Protein AF-A0A1X7V4V2-F1 (afdb_monomer_lite)

Sequence (117 aa):
DSLSSWLNVLPTVRDNFHLSPNEFRDTLCLRYAKPLLNLPHSCDGSGSPLTTSHALDCKKGGLITLRHNEIRDVLHDVSSMAWSQVIKEPLVRQAQSDSVALVGDISIRGVWQSQST

Secondary structure (DSSP, 8-state):
-PPPTT-SS---TTTT-PPPHHHHHHHHHHHTTPPPTT--SB-TTT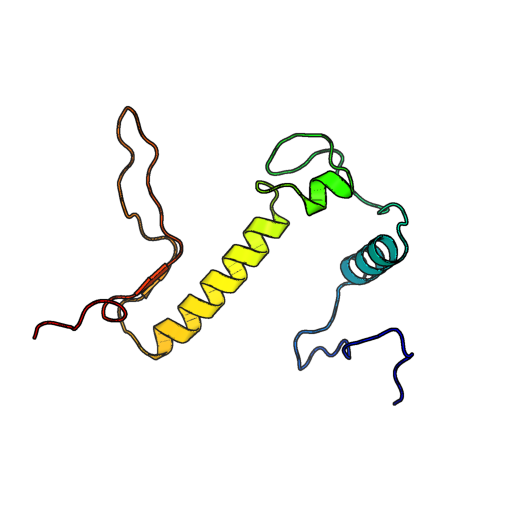-SB--HHHHHH-SSSHHHHHHHHHHHHHHHHHHHHH-S-EEES-EEE--BTTBPPEE-SEEETTTSS----

pLDDT: mean 86.41, std 9.79, range [46.47, 95.81]

Structure (mmCIF, N/CA/C/O backbone):
data_AF-A0A1X7V4V2-F1
#
_entry.id   AF-A0A1X7V4V2-F1
#
loop_
_atom_site.group_PDB
_atom_site.id
_atom_site.type_symbol
_atom_site.label_atom_id
_atom_site.label_alt_id
_atom_site.label_comp_id
_atom_site.label_asym_id
_atom_site.label_entity_id
_atom_site.label_seq_id
_atom_site.pdbx_PDB_ins_code
_atom_site.Cartn_x
_atom_site.Cartn_y
_atom_site.Cartn_z
_atom_site.occupancy
_atom_site.B_iso_or_equiv
_atom_site.auth_seq_id
_atom_site.auth_comp_id
_atom_site.auth_asym_id
_atom_site.auth_atom_id
_atom_site.pdbx_PDB_model_num
ATOM 1 N N . ASP A 1 1 ? 0.797 -32.320 -7.949 1.00 53.28 1 ASP A N 1
ATOM 2 C CA . ASP A 1 1 ? 1.337 -31.190 -8.730 1.00 53.28 1 ASP A CA 1
ATOM 3 C C . ASP A 1 1 ? 2.656 -30.720 -8.145 1.00 53.28 1 ASP A C 1
ATOM 5 O O . ASP A 1 1 ? 2.668 -30.167 -7.051 1.00 53.28 1 ASP A O 1
ATOM 9 N N . SER A 1 2 ? 3.779 -31.011 -8.809 1.00 62.69 2 SER A N 1
ATOM 10 C CA . SER A 1 2 ? 5.078 -30.473 -8.394 1.00 62.69 2 SER A CA 1
ATOM 11 C C . SER A 1 2 ? 5.257 -29.088 -9.001 1.00 62.69 2 SER A C 1
ATOM 13 O O . SER 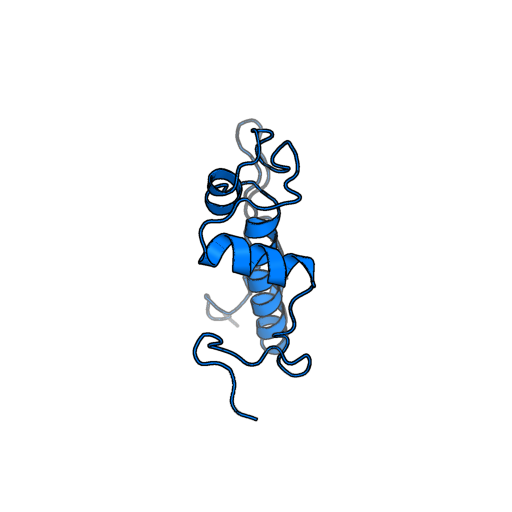A 1 2 ? 5.285 -28.944 -10.224 1.00 62.69 2 SER A O 1
ATOM 15 N N . LEU A 1 3 ? 5.395 -28.075 -8.155 1.00 61.41 3 LEU A N 1
ATOM 16 C CA . LEU A 1 3 ? 5.838 -26.762 -8.595 1.00 61.41 3 LEU A CA 1
ATOM 17 C C . LEU A 1 3 ? 7.270 -26.841 -9.121 1.00 61.41 3 LEU A C 1
ATOM 19 O O . LEU A 1 3 ? 8.107 -27.582 -8.608 1.00 61.41 3 LEU A O 1
ATOM 23 N N . SER A 1 4 ? 7.567 -26.034 -10.130 1.00 66.38 4 SER A N 1
ATOM 24 C CA . SER A 1 4 ? 8.942 -25.729 -10.497 1.00 66.38 4 SER A CA 1
ATOM 25 C C . SER A 1 4 ? 9.674 -25.133 -9.289 1.00 66.38 4 SER A C 1
ATOM 27 O O . SER A 1 4 ? 9.136 -24.237 -8.641 1.00 66.38 4 SER A O 1
ATOM 29 N N . 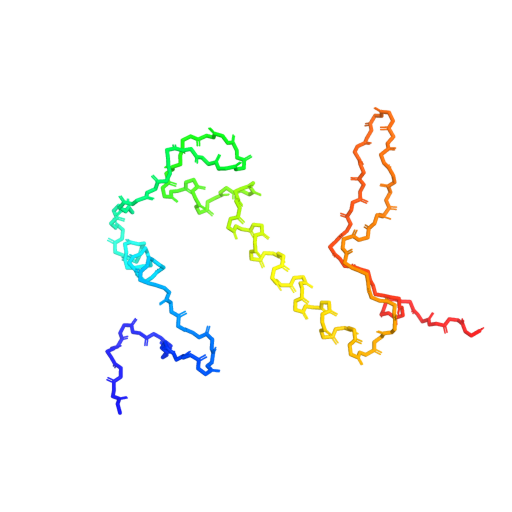SER A 1 5 ? 10.901 -25.584 -9.017 1.00 71.62 5 SER A N 1
ATOM 30 C CA . SER A 1 5 ? 11.701 -25.258 -7.817 1.00 71.62 5 SER A CA 1
ATOM 31 C C . SER A 1 5 ? 11.944 -23.766 -7.544 1.00 71.62 5 SER A C 1
ATOM 33 O O . SER A 1 5 ? 12.455 -23.411 -6.488 1.00 71.62 5 SER A O 1
ATOM 35 N N . TRP A 1 6 ? 11.593 -22.885 -8.480 1.00 75.31 6 TRP A N 1
ATOM 36 C CA . TRP A 1 6 ? 11.717 -21.435 -8.349 1.00 75.31 6 TRP A CA 1
ATOM 37 C C . TRP A 1 6 ? 10.472 -20.751 -7.757 1.00 75.31 6 TRP A C 1
ATOM 39 O O . TRP A 1 6 ? 10.516 -19.550 -7.476 1.00 75.31 6 TRP A O 1
ATOM 49 N N . LEU A 1 7 ? 9.361 -21.476 -7.584 1.00 69.94 7 LEU A N 1
ATOM 50 C CA . LEU A 1 7 ? 8.126 -20.943 -7.014 1.00 69.94 7 LEU A CA 1
ATOM 51 C C . LEU A 1 7 ? 8.025 -21.322 -5.528 1.00 69.94 7 LEU A C 1
ATOM 53 O O . LEU A 1 7 ? 7.821 -22.484 -5.195 1.00 69.94 7 LEU A O 1
ATOM 57 N N . ASN A 1 8 ? 8.147 -20.336 -4.635 1.00 74.62 8 ASN A N 1
ATOM 58 C CA . ASN A 1 8 ? 8.088 -20.572 -3.185 1.00 74.62 8 ASN A CA 1
ATOM 59 C C . ASN A 1 8 ? 6.655 -20.743 -2.646 1.00 74.62 8 ASN A C 1
ATOM 61 O O . ASN A 1 8 ? 6.482 -21.229 -1.533 1.00 74.62 8 ASN A O 1
ATOM 65 N N . VAL A 1 9 ? 5.634 -20.314 -3.399 1.00 76.75 9 VAL A N 1
ATOM 66 C CA . VAL A 1 9 ? 4.223 -20.312 -2.979 1.00 76.75 9 VAL A CA 1
ATOM 67 C C . VAL A 1 9 ? 3.328 -20.605 -4.184 1.00 76.75 9 VAL A C 1
ATOM 69 O O . VAL A 1 9 ? 3.580 -20.096 -5.275 1.00 76.75 9 VAL A O 1
ATOM 72 N N . LEU A 1 10 ? 2.284 -21.417 -3.991 1.00 80.81 10 LEU A N 1
ATOM 73 C CA . LEU A 1 10 ? 1.262 -21.690 -5.007 1.00 80.81 10 LEU A CA 1
ATOM 74 C C . LEU A 1 10 ? 0.385 -20.441 -5.236 1.00 80.81 10 LEU A C 1
ATOM 76 O O . LEU A 1 10 ? -0.162 -19.923 -4.265 1.00 80.81 10 LEU A O 1
ATOM 80 N N . PRO A 1 11 ? 0.182 -19.975 -6.483 1.00 79.88 11 PRO A N 1
ATOM 81 C CA . PRO A 1 11 ? -0.604 -18.779 -6.767 1.00 79.88 11 PRO A CA 1
ATOM 82 C C . PRO A 1 11 ? -2.097 -19.130 -6.831 1.00 79.88 11 PRO A C 1
ATOM 84 O O . PRO A 1 11 ? -2.711 -19.155 -7.898 1.00 79.88 11 PRO A O 1
ATOM 87 N N . THR A 1 12 ? -2.682 -19.483 -5.689 1.00 84.06 12 THR A N 1
ATOM 88 C CA . THR A 1 12 ? -4.087 -19.893 -5.567 1.00 84.06 12 THR A CA 1
ATOM 89 C C . THR A 1 12 ? -4.979 -18.708 -5.203 1.00 84.06 12 THR A C 1
ATOM 91 O O . THR A 1 12 ? -4.639 -17.872 -4.367 1.00 84.06 12 THR A O 1
ATOM 94 N N . VAL A 1 13 ? -6.177 -18.658 -5.796 1.00 85.44 13 VAL A N 1
ATOM 95 C CA . VAL A 1 13 ? -7.195 -17.648 -5.449 1.00 85.44 13 VAL A CA 1
ATOM 96 C C . VAL A 1 13 ? -7.696 -17.847 -4.018 1.00 85.44 13 VAL A C 1
ATOM 98 O O . VAL A 1 13 ? -7.855 -16.875 -3.294 1.00 85.44 13 VAL A O 1
ATOM 101 N N . ARG A 1 14 ? -7.877 -19.106 -3.593 1.00 86.50 14 ARG A N 1
ATOM 102 C CA . ARG A 1 14 ? -8.351 -19.469 -2.245 1.00 86.50 14 ARG A CA 1
ATOM 103 C C . ARG A 1 14 ? -7.527 -18.818 -1.133 1.00 86.50 14 ARG A C 1
ATOM 105 O O . ARG A 1 14 ? -8.090 -18.408 -0.128 1.00 86.50 14 ARG A O 1
ATOM 112 N N . ASP A 1 15 ? -6.215 -18.736 -1.335 1.00 82.12 15 ASP A N 1
ATOM 113 C CA . ASP A 1 15 ? -5.271 -18.251 -0.330 1.00 82.12 15 ASP A CA 1
ATOM 114 C C . ASP A 1 15 ? -4.845 -16.793 -0.615 1.00 82.12 15 ASP A C 1
ATOM 116 O O . ASP A 1 15 ? -3.919 -16.282 0.003 1.00 82.12 15 ASP A O 1
ATOM 120 N N . ASN A 1 16 ? -5.523 -16.112 -1.553 1.00 81.19 16 ASN A N 1
ATOM 121 C CA . ASN A 1 16 ? -5.219 -14.750 -2.009 1.00 81.19 16 ASN A CA 1
ATOM 122 C C . ASN A 1 16 ? -3.779 -14.560 -2.533 1.00 81.19 16 ASN A C 1
ATOM 124 O O . ASN A 1 16 ? -3.221 -13.469 -2.451 1.00 81.19 16 ASN A O 1
ATOM 128 N N . PHE A 1 17 ? -3.184 -15.604 -3.121 1.00 83.44 17 PHE A N 1
ATOM 129 C CA . PHE A 1 17 ? -1.834 -15.570 -3.709 1.00 83.44 17 PHE A CA 1
ATOM 130 C C . PHE A 1 17 ? -1.827 -15.455 -5.237 1.00 83.44 17 PHE A C 1
ATOM 132 O O . PHE A 1 17 ? -0.779 -15.569 -5.875 1.00 83.44 17 PHE A O 1
ATOM 139 N N . HIS A 1 18 ? -2.993 -15.258 -5.848 1.00 87.06 18 HIS A N 1
ATOM 140 C CA . HIS A 1 18 ? -3.077 -14.994 -7.275 1.00 87.06 18 HIS A CA 1
ATOM 141 C C . HIS A 1 18 ? -2.478 -13.616 -7.588 1.00 87.06 18 HIS A C 1
ATOM 143 O O . HIS A 1 18 ? -2.767 -12.633 -6.913 1.00 87.06 18 HIS A O 1
ATOM 149 N N . LEU A 1 19 ? -1.635 -13.557 -8.615 1.00 85.50 19 LEU A N 1
ATOM 150 C CA . LEU A 1 19 ? -1.085 -12.310 -9.135 1.00 85.50 19 LEU A CA 1
ATOM 151 C C . LEU A 1 19 ? -1.825 -11.946 -10.417 1.00 85.50 19 LEU A C 1
ATOM 153 O O . LEU A 1 19 ? -2.127 -12.819 -11.238 1.00 85.50 19 LEU A O 1
ATOM 157 N N . SER A 1 20 ? -2.067 -10.659 -10.628 1.00 87.94 20 SER A N 1
ATOM 158 C CA . SER A 1 20 ? -2.467 -10.164 -11.940 1.00 87.94 20 SER A CA 1
ATOM 159 C C . SER A 1 20 ? -1.360 -10.428 -12.977 1.00 87.94 20 SER A C 1
ATOM 161 O O . SER A 1 20 ? -0.180 -10.571 -12.630 1.00 87.94 20 SER A O 1
ATOM 163 N N . PRO A 1 21 ? -1.691 -10.448 -14.281 1.00 89.06 21 PRO A N 1
ATOM 164 C CA . PRO A 1 21 ? -0.690 -10.617 -15.335 1.00 89.06 21 PRO A CA 1
ATOM 165 C C . PRO A 1 21 ? 0.455 -9.593 -15.281 1.00 89.06 21 PRO A C 1
ATOM 167 O O . PRO A 1 21 ? 1.585 -9.917 -15.654 1.00 89.06 21 PRO A O 1
ATOM 170 N N . ASN A 1 22 ? 0.174 -8.372 -14.813 1.00 89.56 22 ASN A N 1
ATOM 171 C CA . ASN A 1 22 ? 1.174 -7.318 -14.656 1.00 89.56 22 ASN A CA 1
ATOM 172 C C . ASN A 1 22 ? 2.084 -7.601 -13.461 1.00 89.56 22 ASN A C 1
ATOM 174 O O . ASN A 1 22 ? 3.296 -7.656 -13.635 1.00 89.56 22 ASN A O 1
ATOM 178 N N . GLU A 1 23 ? 1.517 -7.891 -12.287 1.00 87.62 23 GLU A N 1
ATOM 179 C CA . GLU A 1 23 ? 2.298 -8.215 -11.085 1.00 87.62 23 GLU A CA 1
ATOM 180 C C . GLU A 1 23 ? 3.211 -9.426 -11.304 1.00 87.62 23 GLU A C 1
ATOM 182 O O . GLU A 1 23 ? 4.374 -9.412 -10.897 1.00 87.62 23 GLU A O 1
ATOM 187 N N . PHE A 1 24 ? 2.721 -10.461 -11.994 1.00 87.69 24 PHE A N 1
ATOM 188 C CA . PHE A 1 24 ? 3.530 -11.631 -12.329 1.00 87.69 24 PHE A CA 1
ATOM 189 C C . PHE A 1 24 ? 4.720 -11.269 -13.229 1.00 87.69 24 PHE A C 1
ATOM 191 O O . PHE A 1 24 ? 5.860 -11.650 -12.949 1.00 87.69 24 PHE A O 1
ATOM 198 N N . ARG A 1 25 ? 4.470 -10.508 -14.302 1.00 91.38 25 ARG A N 1
ATOM 199 C CA . ARG A 1 25 ? 5.508 -10.068 -15.241 1.00 91.38 25 ARG A CA 1
ATOM 200 C C . ARG A 1 25 ? 6.532 -9.165 -14.564 1.00 91.38 25 ARG A C 1
ATOM 202 O O . ARG A 1 25 ? 7.730 -9.382 -14.734 1.00 91.38 25 ARG A O 1
ATOM 209 N N . ASP A 1 26 ? 6.070 -8.193 -13.790 1.00 90.19 26 ASP A N 1
ATOM 210 C CA . ASP A 1 26 ? 6.928 -7.241 -13.095 1.00 90.19 26 ASP A CA 1
ATOM 211 C C . ASP A 1 26 ? 7.797 -7.959 -12.061 1.00 90.19 26 ASP A C 1
ATOM 213 O O . ASP A 1 26 ? 9.004 -7.732 -12.003 1.00 90.19 26 ASP A O 1
ATOM 217 N N . THR A 1 27 ? 7.231 -8.929 -11.337 1.00 87.69 27 THR A N 1
ATOM 218 C CA . THR A 1 27 ? 7.984 -9.783 -10.406 1.00 87.69 27 THR A CA 1
ATOM 219 C C . THR A 1 27 ? 9.078 -10.582 -11.117 1.00 87.69 27 THR A C 1
ATOM 221 O O . THR A 1 27 ? 10.196 -10.685 -10.605 1.00 87.69 27 THR A O 1
ATOM 224 N N . LEU A 1 28 ? 8.801 -11.137 -12.304 1.00 89.44 28 LEU A N 1
ATOM 225 C CA . LEU A 1 28 ? 9.821 -11.823 -13.104 1.00 89.44 28 LEU A CA 1
ATOM 226 C C . LEU A 1 28 ? 10.915 -10.861 -13.569 1.00 89.44 28 LEU A C 1
ATOM 228 O O . LEU A 1 28 ? 12.098 -11.193 -13.474 1.00 89.44 28 LEU A O 1
ATOM 232 N N . CYS A 1 29 ? 10.540 -9.671 -14.037 1.00 92.00 29 CYS A N 1
ATOM 233 C CA . CYS A 1 29 ? 11.509 -8.658 -14.431 1.00 92.00 29 CYS A CA 1
ATOM 234 C C . CYS A 1 29 ? 12.413 -8.266 -13.257 1.00 92.00 29 CYS A C 1
ATOM 236 O O . CYS A 1 29 ? 13.632 -8.291 -13.405 1.00 92.00 29 CYS A O 1
ATOM 238 N N . LEU A 1 30 ? 11.842 -8.005 -12.079 1.00 90.12 30 LEU A N 1
ATOM 239 C CA . LEU A 1 30 ? 12.594 -7.699 -10.861 1.00 90.12 30 LEU A CA 1
ATOM 240 C C . LEU A 1 30 ? 13.543 -8.839 -10.470 1.00 90.12 30 LEU A C 1
ATOM 242 O O . LEU A 1 30 ? 14.725 -8.600 -10.232 1.00 90.12 30 LEU A O 1
ATOM 246 N N . ARG A 1 31 ? 13.057 -10.087 -10.466 1.00 88.94 31 ARG A N 1
ATOM 247 C CA . ARG A 1 31 ? 13.858 -11.271 -10.110 1.00 88.94 31 ARG A CA 1
ATOM 248 C C . ARG A 1 31 ? 15.074 -11.458 -11.015 1.00 88.94 31 ARG A C 1
ATOM 250 O O . ARG A 1 31 ? 16.130 -11.853 -10.533 1.00 88.94 31 ARG A O 1
ATOM 257 N N . TYR A 1 32 ? 14.920 -11.203 -12.311 1.00 90.81 32 TYR A N 1
ATOM 258 C CA . TYR A 1 32 ? 15.981 -11.391 -13.304 1.00 90.81 32 TYR A CA 1
ATOM 259 C C . TYR A 1 32 ? 16.666 -10.084 -13.720 1.00 90.81 32 TYR A C 1
ATOM 261 O O . TYR A 1 32 ? 17.329 -10.054 -14.759 1.00 90.81 32 TYR A O 1
ATOM 269 N N . ALA A 1 33 ? 16.496 -9.010 -12.939 1.00 90.12 33 ALA A N 1
ATOM 270 C CA . ALA A 1 33 ? 17.046 -7.681 -13.211 1.00 90.12 33 ALA A CA 1
ATOM 271 C C . ALA A 1 33 ? 16.782 -7.183 -14.652 1.00 90.12 33 ALA A C 1
ATOM 273 O O . ALA A 1 33 ? 17.623 -6.533 -15.276 1.00 90.12 33 ALA A O 1
ATOM 274 N N . LYS A 1 34 ? 15.612 -7.512 -15.209 1.00 92.62 34 LYS A N 1
ATOM 275 C CA . LYS A 1 34 ? 15.142 -6.993 -16.496 1.00 92.62 34 LYS A CA 1
ATOM 276 C C . LYS A 1 34 ? 14.408 -5.663 -16.294 1.00 92.62 34 LYS A C 1
ATOM 278 O O . LYS A 1 34 ? 13.778 -5.467 -15.254 1.00 92.62 34 LYS A O 1
ATOM 283 N N . PRO A 1 35 ? 14.430 -4.765 -17.294 1.00 89.12 35 PRO A N 1
ATOM 284 C CA . PRO A 1 35 ? 13.614 -3.559 -17.268 1.00 89.12 35 PRO A CA 1
ATOM 285 C C . PRO A 1 35 ? 12.124 -3.895 -17.152 1.00 89.12 35 PRO A C 1
ATOM 287 O O . PRO A 1 35 ? 11.627 -4.830 -17.785 1.00 89.12 35 PRO A O 1
ATOM 290 N N . LEU A 1 36 ? 11.412 -3.110 -16.352 1.00 90.50 36 LEU A N 1
ATOM 291 C CA . LEU A 1 36 ? 9.959 -3.160 -16.267 1.00 90.50 36 LEU A CA 1
ATOM 292 C C . LEU A 1 36 ? 9.363 -2.487 -17.516 1.00 90.50 36 LEU A C 1
ATOM 294 O O . LEU A 1 36 ? 9.847 -1.443 -17.951 1.00 90.50 36 LEU A O 1
ATOM 298 N N . LEU A 1 37 ? 8.356 -3.112 -18.132 1.00 86.06 37 LEU A N 1
ATOM 299 C CA . LEU A 1 37 ? 7.957 -2.778 -19.509 1.00 86.06 37 LEU A CA 1
ATOM 300 C C . LEU A 1 37 ? 7.000 -1.585 -19.619 1.00 86.06 37 LEU A C 1
ATOM 302 O O . LEU A 1 37 ? 6.959 -0.953 -20.667 1.00 86.06 37 LEU A O 1
ATOM 306 N N . ASN A 1 38 ? 6.245 -1.278 -18.562 1.00 85.25 38 ASN A N 1
ATOM 307 C CA . ASN A 1 38 ? 5.161 -0.292 -18.599 1.00 85.25 38 ASN A CA 1
ATOM 308 C C . ASN A 1 38 ? 5.220 0.666 -17.402 1.00 85.25 38 ASN A C 1
ATOM 310 O O . ASN A 1 38 ? 4.199 0.922 -16.762 1.00 85.25 38 ASN A O 1
ATOM 314 N N . LEU A 1 39 ? 6.411 1.171 -17.058 1.00 86.12 39 LEU A N 1
ATOM 315 C CA . LEU A 1 39 ? 6.489 2.177 -16.000 1.00 86.12 39 LEU A CA 1
ATOM 316 C C . LEU A 1 39 ? 5.841 3.489 -16.448 1.00 86.12 39 LEU A C 1
ATOM 318 O O . LEU A 1 39 ? 6.130 3.960 -17.550 1.00 86.12 39 LEU A O 1
ATOM 322 N N . PRO A 1 40 ? 5.038 4.122 -15.574 1.00 89.25 40 PRO A N 1
ATOM 323 C CA . PRO A 1 40 ? 4.726 5.538 -15.701 1.00 89.25 40 PRO A CA 1
ATOM 324 C C . PRO A 1 40 ? 5.997 6.370 -15.902 1.00 89.25 40 PRO A C 1
ATOM 326 O O . PRO A 1 40 ? 7.060 6.021 -15.396 1.00 89.25 40 PRO A O 1
ATOM 329 N N . HIS A 1 41 ? 5.896 7.512 -16.579 1.00 90.94 41 HIS A N 1
ATOM 330 C CA . HIS A 1 41 ? 7.047 8.408 -16.730 1.00 90.94 41 HIS A CA 1
ATOM 331 C C . HIS A 1 41 ? 7.466 9.070 -15.409 1.00 90.94 41 HIS A C 1
ATOM 333 O O . HIS A 1 41 ? 8.649 9.340 -15.203 1.00 90.94 41 HIS A O 1
ATOM 339 N N . SER A 1 42 ? 6.514 9.322 -14.512 1.00 92.69 42 SER A N 1
ATOM 340 C CA . SER A 1 42 ? 6.734 10.009 -13.241 1.00 92.69 42 SER A CA 1
ATOM 341 C C . SER A 1 42 ? 6.077 9.273 -12.077 1.00 92.69 42 SER A C 1
ATOM 343 O O . SER A 1 42 ? 5.067 8.587 -12.231 1.00 92.69 42 SER A O 1
ATOM 345 N N .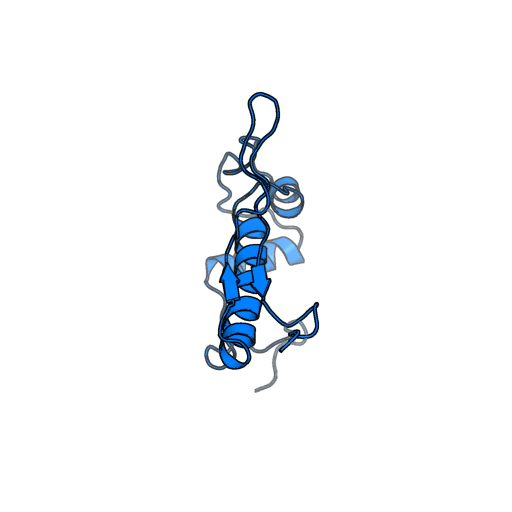 CYS A 1 43 ? 6.678 9.410 -10.897 1.00 90.88 43 CYS A N 1
ATOM 346 C CA . CYS A 1 43 ? 6.115 8.920 -9.649 1.00 90.88 43 CYS A CA 1
ATOM 347 C C . CYS A 1 43 ? 4.919 9.784 -9.244 1.00 90.88 43 CYS A C 1
ATOM 349 O O . CYS A 1 43 ? 5.024 11.007 -9.170 1.00 90.88 43 CYS A O 1
ATOM 351 N N . ASP A 1 44 ? 3.815 9.129 -8.913 1.00 89.19 44 ASP A N 1
ATOM 352 C CA . ASP A 1 44 ? 2.572 9.728 -8.427 1.00 89.19 44 ASP A CA 1
ATOM 353 C C . ASP A 1 44 ? 2.725 10.495 -7.102 1.00 89.19 44 ASP A C 1
ATOM 355 O O . ASP A 1 44 ? 2.040 11.489 -6.883 1.00 89.19 44 ASP A O 1
ATOM 359 N N . GLY A 1 45 ? 3.640 10.067 -6.230 1.00 87.31 45 GLY A N 1
ATOM 360 C CA . GLY A 1 45 ? 3.864 10.703 -4.930 1.00 87.31 45 GLY A CA 1
ATOM 361 C C . GLY A 1 45 ? 4.963 11.764 -4.897 1.00 87.31 45 GLY A C 1
ATOM 362 O O . GLY A 1 45 ? 4.865 12.746 -4.164 1.00 87.31 45 GLY A O 1
ATOM 363 N N . SER A 1 46 ? 6.055 11.562 -5.642 1.00 88.56 46 SER A N 1
ATOM 364 C CA . SER A 1 46 ? 7.217 12.465 -5.616 1.00 88.56 46 SER A CA 1
ATOM 365 C C . SER A 1 46 ? 7.312 13.389 -6.832 1.00 88.56 46 SER A C 1
ATOM 367 O O . SER A 1 46 ? 8.068 14.358 -6.789 1.00 88.56 46 SER A O 1
ATOM 369 N N . GLY A 1 47 ? 6.614 13.073 -7.928 1.00 90.00 47 GLY A N 1
ATOM 370 C CA . GLY A 1 47 ? 6.728 13.757 -9.219 1.00 90.00 47 GLY A CA 1
ATOM 371 C C . GLY A 1 47 ? 8.036 13.494 -9.980 1.00 90.00 47 GLY A C 1
ATOM 372 O O . GLY A 1 47 ? 8.177 13.938 -11.116 1.00 90.00 47 GLY A O 1
ATOM 373 N N . SER A 1 48 ? 8.997 12.777 -9.389 1.00 91.12 48 SER A N 1
ATOM 374 C CA . SER A 1 48 ? 10.294 12.479 -10.017 1.00 91.12 48 SER A CA 1
ATOM 375 C C . SER A 1 48 ? 10.161 11.424 -11.125 1.00 91.12 48 SER A C 1
ATOM 377 O O . SER A 1 48 ? 9.207 10.644 -11.086 1.00 91.12 48 SER A O 1
ATOM 379 N N . PRO A 1 49 ? 11.111 11.337 -12.080 1.00 93.38 49 PRO A N 1
ATOM 380 C CA . PRO A 1 49 ? 11.131 10.262 -13.067 1.00 93.38 49 PRO A CA 1
ATOM 381 C C . PRO A 1 49 ? 11.071 8.889 -12.397 1.00 93.38 49 PRO A C 1
ATOM 383 O O . PRO A 1 49 ? 11.859 8.591 -11.494 1.00 93.38 49 PRO A O 1
ATOM 386 N N . LEU A 1 50 ? 10.127 8.058 -12.828 1.00 89.94 50 LEU A N 1
ATOM 387 C CA . LEU A 1 50 ? 9.925 6.751 -12.223 1.00 89.94 50 LEU A CA 1
ATOM 388 C C . LEU A 1 50 ? 10.865 5.739 -12.881 1.00 89.94 50 LEU A C 1
ATOM 390 O O . LEU A 1 50 ? 10.703 5.355 -14.036 1.00 89.94 50 LEU A O 1
ATOM 394 N N . THR A 1 51 ? 11.865 5.309 -12.122 1.00 90.19 51 THR A N 1
ATOM 395 C CA . THR A 1 51 ? 12.732 4.175 -12.458 1.00 90.19 51 THR A CA 1
ATOM 396 C C . THR A 1 51 ? 12.383 2.985 -11.572 1.00 90.19 51 THR A C 1
ATOM 398 O O . THR A 1 51 ? 11.731 3.154 -10.542 1.00 90.19 51 THR A O 1
ATOM 401 N N . THR A 1 52 ? 12.850 1.782 -11.917 1.00 88.38 52 THR A N 1
ATOM 402 C CA . THR A 1 52 ? 12.689 0.605 -11.047 1.00 88.38 52 THR A CA 1
ATOM 403 C C . THR A 1 52 ? 13.239 0.867 -9.644 1.00 88.38 52 THR A C 1
ATOM 405 O O . THR A 1 52 ? 12.556 0.594 -8.665 1.00 88.38 52 THR A O 1
ATOM 408 N N . SER A 1 53 ? 14.431 1.462 -9.530 1.00 89.56 53 SER A N 1
ATOM 409 C CA . SER A 1 53 ? 15.011 1.827 -8.231 1.00 89.56 53 SER A CA 1
ATOM 410 C C . SER A 1 53 ? 14.138 2.836 -7.487 1.00 89.56 53 SER A C 1
ATOM 412 O O . SER A 1 53 ? 13.814 2.625 -6.324 1.00 89.56 53 SER A O 1
ATOM 414 N N . HIS A 1 54 ? 13.662 3.885 -8.169 1.00 89.69 54 HIS A N 1
ATOM 415 C CA . HIS A 1 54 ? 12.763 4.854 -7.544 1.00 89.69 54 HIS A CA 1
ATOM 416 C C . HIS A 1 54 ? 11.470 4.199 -7.050 1.00 89.69 54 HIS A C 1
ATOM 418 O O . HIS A 1 54 ? 11.038 4.486 -5.942 1.00 89.69 54 HIS A O 1
ATOM 424 N N . ALA A 1 55 ? 10.856 3.318 -7.841 1.00 84.75 55 ALA A N 1
ATOM 425 C CA . ALA A 1 55 ? 9.626 2.629 -7.461 1.00 84.75 55 ALA A CA 1
ATOM 426 C C . ALA A 1 55 ? 9.801 1.775 -6.192 1.00 84.75 55 ALA A C 1
ATOM 428 O O . ALA A 1 55 ? 8.879 1.697 -5.383 1.00 84.75 55 ALA A O 1
ATOM 429 N N . LEU A 1 56 ? 10.980 1.173 -6.000 1.00 85.06 56 LEU A N 1
ATOM 430 C CA . LEU A 1 56 ? 11.302 0.366 -4.818 1.00 85.06 56 LEU A CA 1
ATOM 431 C C . LEU A 1 56 ? 11.668 1.221 -3.590 1.00 85.06 56 LEU A C 1
ATOM 433 O O . LEU A 1 56 ? 11.362 0.840 -2.459 1.00 85.06 56 LEU A O 1
ATOM 437 N N . ASP A 1 57 ? 12.282 2.387 -3.798 1.00 86.75 57 ASP A N 1
ATOM 438 C CA . ASP A 1 57 ? 12.794 3.229 -2.710 1.00 86.75 57 ASP A CA 1
ATOM 439 C C . ASP A 1 57 ? 11.818 4.329 -2.264 1.00 86.75 57 ASP A C 1
ATOM 441 O O . ASP A 1 57 ? 11.873 4.799 -1.120 1.00 86.75 57 ASP A O 1
ATOM 445 N N . CYS A 1 58 ? 10.915 4.761 -3.147 1.00 87.62 58 CYS A N 1
ATOM 446 C CA . CYS A 1 58 ? 10.090 5.944 -2.936 1.00 87.62 58 CYS A CA 1
ATOM 447 C C . CYS A 1 58 ? 9.095 5.767 -1.788 1.00 87.62 58 CYS A C 1
ATOM 449 O O . CYS A 1 58 ? 8.135 5.013 -1.874 1.00 87.62 58 CYS A O 1
ATOM 451 N N . LYS A 1 59 ? 9.248 6.568 -0.731 1.00 85.38 59 LYS A N 1
ATOM 452 C CA . LYS A 1 59 ? 8.342 6.564 0.434 1.00 85.38 59 LYS A CA 1
ATOM 453 C C . LYS A 1 59 ? 7.052 7.360 0.236 1.00 85.38 59 LYS A C 1
ATOM 455 O O . LYS A 1 59 ? 6.256 7.458 1.160 1.00 85.38 59 LYS A O 1
ATOM 460 N N . LYS A 1 60 ? 6.882 7.974 -0.935 1.00 83.00 60 LYS A N 1
ATOM 461 C CA . LYS A 1 60 ? 5.735 8.833 -1.257 1.00 83.00 60 LYS A CA 1
ATOM 462 C C . LYS A 1 60 ? 4.791 8.204 -2.276 1.00 83.00 60 LYS A C 1
ATOM 464 O O . LYS A 1 60 ? 3.642 8.617 -2.348 1.00 83.00 60 LYS A O 1
ATOM 469 N N . GLY A 1 61 ? 5.287 7.272 -3.091 1.00 79.88 61 GLY A N 1
ATOM 470 C CA . GLY A 1 61 ? 4.520 6.671 -4.177 1.00 79.88 61 GLY A CA 1
ATOM 471 C C . GLY A 1 61 ? 3.396 5.767 -3.675 1.00 79.88 61 GLY A C 1
ATOM 472 O O . GLY A 1 61 ? 3.480 5.200 -2.582 1.00 79.88 61 GLY A O 1
ATOM 473 N N . GLY A 1 62 ? 2.353 5.612 -4.490 1.00 77.88 62 GLY A N 1
ATOM 474 C CA . GLY A 1 62 ? 1.088 5.004 -4.076 1.00 77.88 62 GLY A CA 1
ATOM 475 C C . GLY A 1 62 ? 1.175 3.546 -3.623 1.00 77.88 62 GLY A C 1
ATOM 476 O O . GLY A 1 62 ? 0.433 3.158 -2.728 1.00 77.88 62 GLY A O 1
ATOM 477 N N . LEU A 1 63 ? 2.088 2.734 -4.167 1.00 77.50 63 LEU A N 1
ATOM 478 C CA . LEU A 1 63 ? 2.148 1.295 -3.855 1.00 77.50 63 LEU A CA 1
ATOM 479 C C . LEU A 1 63 ? 2.603 0.995 -2.419 1.00 77.50 63 LEU A C 1
ATOM 481 O O . LEU A 1 63 ? 2.016 0.139 -1.760 1.00 77.50 63 LEU A O 1
ATOM 485 N N . ILE A 1 64 ? 3.621 1.697 -1.910 1.00 78.19 64 ILE A N 1
ATOM 486 C CA . ILE A 1 64 ? 4.079 1.510 -0.522 1.00 78.19 64 ILE A CA 1
ATOM 487 C C . ILE A 1 64 ? 2.998 1.988 0.450 1.00 78.19 64 ILE A C 1
ATOM 489 O O . ILE A 1 64 ? 2.674 1.285 1.406 1.00 78.19 64 ILE A O 1
ATOM 493 N N . THR A 1 65 ? 2.383 3.137 0.162 1.00 82.25 65 THR A N 1
ATOM 494 C CA . THR A 1 65 ? 1.253 3.657 0.940 1.00 82.25 65 THR A CA 1
ATOM 495 C C . THR A 1 65 ? 0.074 2.686 0.935 1.00 82.25 65 THR A C 1
ATOM 497 O O . THR A 1 65 ? -0.503 2.429 1.986 1.00 82.25 65 THR A O 1
ATOM 500 N N . LEU A 1 66 ? -0.253 2.081 -0.212 1.00 85.12 66 LEU A N 1
ATOM 501 C CA . LEU A 1 66 ? -1.329 1.097 -0.326 1.00 85.12 66 LEU A CA 1
ATOM 502 C C . LEU A 1 66 ? -1.070 -0.118 0.571 1.00 85.12 66 LEU A C 1
ATOM 504 O O . LEU A 1 66 ? -1.958 -0.526 1.309 1.00 85.12 66 LEU A O 1
ATOM 508 N N . ARG A 1 67 ? 0.154 -0.660 0.568 1.00 82.75 67 ARG A N 1
ATOM 509 C CA . ARG A 1 67 ? 0.521 -1.795 1.431 1.00 82.75 67 ARG A CA 1
ATOM 510 C C . ARG A 1 67 ? 0.462 -1.443 2.919 1.00 82.75 67 ARG A C 1
ATOM 512 O O . ARG A 1 67 ? 0.002 -2.258 3.712 1.00 82.75 67 ARG A O 1
ATOM 519 N N . HIS A 1 68 ? 0.888 -0.242 3.312 1.00 86.69 68 HIS A N 1
ATOM 520 C CA . HIS A 1 68 ? 0.715 0.220 4.695 1.00 86.69 68 HIS A CA 1
ATOM 521 C C . HIS A 1 68 ? -0.766 0.343 5.069 1.00 86.69 68 HIS A C 1
ATOM 523 O O . HIS A 1 68 ? -1.167 -0.121 6.136 1.00 86.69 68 HIS A O 1
ATOM 529 N N . ASN A 1 69 ? -1.583 0.898 4.171 1.00 90.44 69 ASN A N 1
ATOM 530 C CA . ASN A 1 69 ? -3.022 1.024 4.373 1.00 90.44 69 ASN A CA 1
ATOM 531 C C . ASN A 1 69 ? -3.702 -0.343 4.488 1.00 90.44 69 ASN A C 1
ATOM 533 O O . ASN A 1 69 ? -4.543 -0.512 5.362 1.00 90.44 69 ASN A O 1
ATOM 537 N N . GLU A 1 70 ? -3.299 -1.329 3.683 1.00 91.56 70 GLU A N 1
ATOM 538 C CA . GLU A 1 70 ? -3.793 -2.707 3.784 1.00 91.56 70 GLU A CA 1
ATOM 539 C C . GLU A 1 70 ? -3.479 -3.325 5.152 1.00 91.56 70 GLU A C 1
ATOM 541 O O . GLU A 1 70 ? -4.367 -3.894 5.782 1.00 91.56 70 GLU A O 1
ATOM 546 N N . ILE A 1 71 ? -2.248 -3.176 5.657 1.00 92.44 71 ILE A N 1
ATOM 547 C CA . ILE A 1 71 ? -1.883 -3.669 6.997 1.00 92.44 71 ILE A CA 1
ATOM 548 C C . ILE A 1 71 ? -2.715 -2.965 8.075 1.00 92.44 71 ILE A C 1
ATOM 550 O O . ILE A 1 71 ? -3.249 -3.626 8.967 1.00 92.44 71 ILE A O 1
ATOM 554 N N . ARG A 1 72 ? -2.853 -1.636 7.995 1.00 94.81 72 ARG A N 1
ATOM 555 C CA . ARG A 1 72 ? -3.701 -0.856 8.908 1.00 94.81 72 ARG A CA 1
ATOM 556 C C . ARG A 1 72 ? -5.147 -1.345 8.875 1.00 94.81 72 ARG A C 1
ATOM 558 O O . ARG A 1 72 ? -5.745 -1.495 9.936 1.00 94.81 72 ARG A O 1
ATOM 565 N N . ASP A 1 73 ? -5.705 -1.568 7.690 1.00 95.00 73 ASP A N 1
ATOM 566 C CA . ASP A 1 73 ? -7.092 -1.996 7.519 1.00 95.00 73 ASP A CA 1
ATOM 567 C C . ASP A 1 73 ? -7.306 -3.401 8.102 1.00 95.00 73 ASP A C 1
ATOM 569 O O . ASP A 1 73 ? -8.229 -3.587 8.887 1.00 95.00 73 ASP A O 1
ATOM 573 N N . VAL A 1 74 ? -6.392 -4.348 7.861 1.00 95.12 74 VAL A N 1
ATOM 574 C CA . VAL A 1 74 ? -6.444 -5.684 8.486 1.00 95.12 74 VAL A CA 1
ATOM 575 C C . VAL A 1 74 ? -6.376 -5.592 10.013 1.00 95.12 74 VAL A C 1
ATOM 577 O O . VAL A 1 74 ? -7.152 -6.245 10.712 1.00 95.12 74 VAL A O 1
ATOM 580 N N . LEU A 1 75 ? -5.464 -4.779 10.556 1.00 94.75 75 LEU A N 1
ATOM 581 C CA . LEU A 1 75 ? -5.366 -4.575 12.003 1.00 94.75 75 LEU A CA 1
ATOM 582 C C . LEU A 1 75 ? -6.633 -3.932 12.571 1.00 94.75 75 LEU A C 1
ATOM 584 O O . LEU A 1 75 ? -7.070 -4.309 13.660 1.00 94.75 75 LEU A O 1
ATOM 588 N N . HIS A 1 76 ? -7.230 -2.984 11.848 1.00 95.81 76 HIS A N 1
ATOM 589 C CA . HIS A 1 76 ? -8.494 -2.356 12.224 1.00 95.81 76 HIS A CA 1
ATOM 590 C C . HIS A 1 76 ? -9.638 -3.360 12.258 1.00 95.81 76 HIS A C 1
ATOM 592 O O . HIS A 1 76 ? -10.343 -3.414 13.266 1.00 95.81 76 HIS A O 1
ATOM 598 N N . ASP A 1 77 ? -9.773 -4.189 11.229 1.00 95.56 77 ASP A N 1
ATOM 599 C CA . ASP A 1 77 ? -10.843 -5.177 11.127 1.00 95.56 77 ASP A CA 1
ATOM 600 C C . ASP A 1 77 ? -10.746 -6.209 12.257 1.00 95.56 77 ASP A C 1
ATOM 602 O O . ASP A 1 77 ? -11.714 -6.429 12.988 1.00 95.56 77 ASP A O 1
ATOM 606 N N . VAL A 1 78 ? -9.551 -6.770 12.482 1.00 95.44 78 VAL A N 1
ATOM 607 C CA . VAL A 1 78 ? -9.307 -7.731 13.571 1.00 95.44 78 VAL A CA 1
ATOM 608 C C . VAL A 1 78 ? -9.563 -7.092 14.937 1.00 95.44 78 VAL A C 1
ATOM 610 O O . VAL A 1 78 ? -10.181 -7.703 15.808 1.00 95.44 78 VAL A O 1
ATOM 613 N N . SER A 1 79 ? -9.134 -5.846 15.135 1.00 95.00 79 SER A N 1
ATOM 614 C CA . SER A 1 79 ? -9.354 -5.136 16.399 1.00 95.00 79 SER A CA 1
ATOM 615 C C . SER A 1 79 ? -10.829 -4.814 16.628 1.00 95.00 79 SER A C 1
ATOM 617 O O . SER A 1 79 ? -11.313 -4.901 17.755 1.00 95.00 79 SER A O 1
ATOM 619 N N . SER A 1 80 ? -11.570 -4.488 15.571 1.00 95.06 80 SER A N 1
ATOM 620 C CA . SER A 1 80 ? -13.003 -4.181 15.645 1.00 95.06 80 SER A CA 1
ATOM 621 C C . SER A 1 80 ? -13.847 -5.391 16.051 1.00 95.06 80 SER A C 1
ATOM 623 O O . SER A 1 80 ? -14.971 -5.226 16.518 1.00 95.06 80 SER A O 1
ATOM 625 N N . MET A 1 81 ? -13.306 -6.609 15.936 1.00 95.00 81 MET A N 1
ATOM 626 C CA . MET A 1 81 ? -13.944 -7.814 16.472 1.00 95.00 81 MET A CA 1
ATOM 627 C C . MET A 1 81 ? -13.855 -7.908 18.002 1.00 95.00 81 MET A C 1
ATOM 629 O O . MET A 1 81 ? -14.705 -8.542 18.622 1.00 95.00 81 MET A O 1
ATOM 633 N N . ALA A 1 82 ? -12.832 -7.305 18.615 1.00 92.94 82 ALA A N 1
ATOM 634 C CA . ALA A 1 82 ? -12.563 -7.404 20.050 1.00 92.94 82 ALA A CA 1
ATOM 635 C C . ALA A 1 82 ? -12.923 -6.128 20.835 1.00 92.94 82 ALA A C 1
ATOM 637 O O . ALA A 1 82 ? -13.278 -6.217 22.010 1.00 92.94 82 ALA A O 1
ATOM 638 N N . TRP A 1 83 ? -12.872 -4.949 20.205 1.00 92.88 83 TRP A N 1
ATOM 639 C CA . TRP A 1 83 ? -13.157 -3.658 20.840 1.00 92.88 83 TRP A CA 1
ATOM 640 C C . TRP A 1 83 ? -14.228 -2.871 20.081 1.00 92.88 83 TRP A C 1
ATOM 642 O O . TRP A 1 83 ? -14.296 -2.896 18.859 1.00 92.88 83 TRP A O 1
ATOM 652 N N . SER A 1 84 ? -15.038 -2.101 20.812 1.00 89.00 84 SER A N 1
ATOM 653 C CA . SER A 1 84 ? -16.126 -1.292 20.239 1.00 89.00 84 SER A CA 1
ATOM 654 C C . SER A 1 84 ? -15.699 0.099 19.756 1.00 89.00 84 SER A C 1
ATOM 656 O O . SER A 1 84 ? -16.483 0.799 19.122 1.00 89.00 84 SER A O 1
ATOM 658 N N . GLN A 1 85 ? -14.476 0.531 20.074 1.00 91.94 85 GLN A N 1
ATOM 659 C CA . GLN A 1 85 ? -13.971 1.876 19.781 1.00 91.94 85 GLN A CA 1
ATOM 660 C C . GLN A 1 85 ? -12.630 1.785 19.054 1.00 91.94 85 GLN A C 1
ATOM 662 O O . GLN A 1 85 ? -11.567 1.981 19.649 1.00 91.94 85 GLN A O 1
ATOM 667 N N . VAL A 1 86 ? -12.712 1.466 17.762 1.00 94.62 86 VAL A N 1
ATOM 668 C CA . VAL A 1 86 ? -11.571 1.309 16.854 1.00 94.62 86 VAL A CA 1
ATOM 669 C C . VAL A 1 86 ? -11.735 2.291 15.695 1.00 94.62 86 VAL A C 1
ATOM 671 O O . VAL A 1 86 ? -12.704 2.213 14.941 1.00 94.62 86 VAL A O 1
ATOM 674 N N . ILE A 1 87 ? -10.810 3.239 15.559 1.00 94.88 87 ILE A N 1
ATOM 675 C CA . ILE A 1 87 ? -10.893 4.345 14.597 1.00 94.88 87 ILE A CA 1
ATOM 676 C C . ILE A 1 87 ? -9.715 4.250 13.630 1.00 94.88 87 ILE A C 1
ATOM 678 O O . ILE A 1 87 ? -8.569 4.166 14.074 1.00 94.88 87 ILE A O 1
ATOM 682 N N . LYS A 1 88 ? -9.997 4.293 12.323 1.00 95.25 88 LYS A N 1
ATOM 683 C CA . LYS A 1 88 ? -8.983 4.447 11.269 1.00 95.25 88 LYS A CA 1
ATOM 684 C C . LYS A 1 88 ? -8.651 5.915 11.064 1.00 95.25 88 LYS A C 1
ATOM 686 O O . LYS A 1 88 ? -9.550 6.749 11.124 1.00 95.25 88 LYS A O 1
ATOM 691 N N . GLU A 1 89 ? -7.379 6.201 10.822 1.00 94.50 89 GLU A N 1
ATOM 692 C CA . GLU A 1 89 ? -6.872 7.554 10.569 1.00 94.50 89 GLU A CA 1
ATOM 693 C C . GLU A 1 89 ? -7.346 8.613 11.595 1.00 94.50 89 GLU A C 1
ATOM 695 O O . GLU A 1 89 ? -7.854 9.673 11.220 1.00 94.50 89 GLU A O 1
ATOM 700 N N . PRO A 1 90 ? -7.239 8.353 12.915 1.00 95.12 90 PRO A N 1
ATOM 701 C CA . PRO A 1 90 ? -7.686 9.301 13.928 1.00 95.12 90 PRO A CA 1
ATOM 702 C C . PRO A 1 90 ? -6.844 10.582 13.910 1.00 95.12 90 PRO A C 1
ATOM 704 O O . PRO A 1 90 ? -5.610 10.548 13.895 1.00 95.12 90 PRO A O 1
ATOM 707 N N . LEU A 1 91 ? -7.518 11.728 14.014 1.00 95.38 91 LEU A N 1
ATOM 708 C CA . LEU A 1 91 ? -6.865 13.016 14.220 1.00 95.38 91 LEU A CA 1
ATOM 709 C C . LEU A 1 91 ? -6.321 13.099 15.655 1.00 95.38 91 LEU A C 1
ATOM 711 O O . LEU A 1 91 ? -7.078 13.276 16.607 1.00 95.38 91 LEU A O 1
ATOM 715 N N . VAL A 1 92 ? -5.003 12.989 15.806 1.00 93.25 92 VAL A N 1
ATOM 716 C CA . VAL A 1 92 ? -4.306 13.084 17.100 1.00 93.25 92 VAL A CA 1
ATOM 717 C C . VAL A 1 92 ? -4.110 14.545 17.500 1.00 93.25 92 VAL A C 1
ATOM 719 O O . VAL A 1 92 ? -4.232 14.901 18.671 1.00 93.25 92 VAL A O 1
ATOM 722 N N . ARG A 1 93 ? -3.815 15.409 16.524 1.00 93.81 93 ARG A N 1
ATOM 723 C CA . ARG A 1 93 ? -3.626 16.849 16.734 1.00 93.81 93 ARG A CA 1
ATOM 724 C C . ARG A 1 93 ? -4.116 17.617 15.514 1.00 93.81 93 AR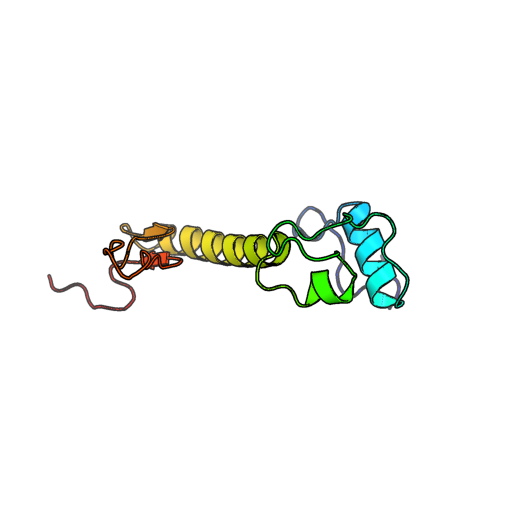G A C 1
ATOM 726 O O . ARG A 1 93 ? -3.722 17.300 14.395 1.00 93.81 93 ARG A O 1
ATOM 733 N N . GLN A 1 94 ? -4.935 18.642 15.732 1.00 95.50 94 GLN A N 1
ATOM 734 C CA . GLN A 1 94 ? -5.354 19.556 14.668 1.00 95.50 94 GLN A CA 1
ATOM 735 C C . GLN A 1 94 ? -4.159 20.310 14.078 1.00 95.50 94 GLN A C 1
ATOM 737 O O . GLN A 1 94 ? -3.164 20.555 14.762 1.00 95.50 94 GLN A O 1
ATOM 742 N N . ALA A 1 95 ? -4.281 20.692 12.807 1.00 95.00 95 ALA A N 1
ATOM 743 C CA . ALA A 1 95 ? -3.345 21.627 12.207 1.00 95.00 95 ALA A CA 1
ATOM 744 C C . ALA A 1 95 ? -3.405 22.972 12.949 1.00 95.00 95 ALA A C 1
ATOM 746 O O . ALA A 1 95 ? -4.473 23.423 13.363 1.00 95.00 95 ALA A O 1
ATOM 747 N N . GLN A 1 96 ? -2.251 23.602 13.110 1.00 93.94 96 GLN A N 1
ATOM 748 C CA . GLN A 1 96 ? -2.098 24.951 13.652 1.00 93.94 96 GLN A CA 1
ATOM 749 C C . GLN A 1 96 ? -1.358 25.802 12.618 1.00 93.94 96 GLN A C 1
ATOM 751 O O . GLN A 1 96 ? -0.816 25.250 11.662 1.00 93.94 96 GLN A O 1
ATOM 756 N N . SER A 1 97 ? -1.300 27.123 12.808 1.00 90.69 97 SER A N 1
ATOM 757 C CA . SER A 1 97 ? -0.682 28.046 11.840 1.00 90.69 97 SER A CA 1
ATOM 758 C C . SER A 1 97 ? 0.714 27.607 11.372 1.00 90.69 97 SER A C 1
ATOM 760 O O . SER A 1 97 ? 1.010 27.722 10.188 1.00 90.69 97 SER A O 1
ATOM 762 N N . ASP A 1 98 ? 1.506 27.004 12.267 1.00 91.56 98 ASP A N 1
ATOM 763 C CA . ASP A 1 98 ? 2.886 26.581 11.989 1.00 91.56 98 ASP A CA 1
ATOM 764 C C . ASP A 1 98 ? 3.079 25.055 11.959 1.00 91.56 98 ASP A C 1
ATOM 766 O O . ASP A 1 98 ? 4.209 24.566 11.914 1.00 91.56 98 ASP A O 1
ATOM 770 N N . SER A 1 99 ? 2.007 24.256 12.027 1.00 89.81 99 SER A N 1
ATOM 771 C CA . SER A 1 99 ? 2.164 22.799 11.990 1.00 89.81 99 SER A CA 1
ATOM 772 C C . SER A 1 99 ? 1.007 22.066 11.332 1.00 89.81 99 SER A C 1
ATOM 774 O O . SER A 1 99 ? -0.165 22.373 11.537 1.00 89.81 99 SER A O 1
ATOM 776 N N . VAL A 1 100 ? 1.356 21.039 10.560 1.00 93.44 100 VAL A N 1
ATOM 777 C CA . VAL A 1 100 ? 0.382 20.138 9.947 1.00 93.44 100 VAL A CA 1
ATOM 778 C C . VAL A 1 100 ? -0.332 19.296 11.003 1.00 93.44 100 VAL A C 1
ATOM 780 O O . VAL A 1 100 ? 0.200 19.026 12.089 1.00 93.44 100 VAL A O 1
ATOM 783 N N . ALA A 1 101 ? -1.546 18.868 10.659 1.00 94.88 101 ALA A N 1
ATOM 784 C CA . ALA A 1 101 ? -2.306 17.929 11.464 1.00 94.88 101 ALA A CA 1
ATOM 785 C C . ALA A 1 101 ? -1.501 16.642 11.690 1.00 94.88 101 ALA A C 1
ATOM 787 O O . ALA A 1 101 ? -0.846 16.138 10.777 1.00 94.88 101 ALA A O 1
ATOM 788 N N . LEU A 1 102 ? -1.566 16.113 12.911 1.00 94.38 102 LEU A N 1
ATOM 789 C CA . LEU A 1 102 ? -1.039 14.791 13.222 1.00 94.38 102 LEU A CA 1
ATOM 790 C C . LEU A 1 102 ? -2.187 13.794 13.126 1.00 94.38 102 LEU A C 1
ATOM 792 O O . LEU A 1 102 ? -3.141 13.873 13.903 1.00 94.38 102 LEU A O 1
ATOM 796 N N . VAL A 1 103 ? -2.072 12.867 12.186 1.00 94.50 103 VAL A N 1
ATOM 797 C CA . VAL A 1 103 ? -3.021 11.777 11.964 1.00 94.50 103 VAL A CA 1
ATOM 798 C C . VAL A 1 103 ? -2.281 10.476 12.256 1.00 94.50 103 VAL A C 1
ATOM 800 O O . VAL A 1 103 ? -1.180 10.275 11.748 1.00 94.50 103 VAL A O 1
ATOM 803 N N . GLY A 1 104 ? -2.830 9.647 13.141 1.00 93.19 104 GLY A N 1
ATOM 804 C CA . GLY A 1 104 ? -2.302 8.300 13.389 1.00 93.19 104 GLY A CA 1
ATOM 805 C C . GLY A 1 104 ? -2.898 7.299 12.403 1.00 93.19 104 GLY A C 1
ATOM 806 O O . GLY A 1 104 ? -3.880 7.620 11.753 1.00 93.19 104 GLY A O 1
ATOM 807 N N . ASP A 1 105 ? -2.374 6.077 12.318 1.00 93.44 105 ASP A N 1
ATOM 808 C CA . ASP A 1 105 ? -2.948 5.053 11.427 1.00 93.44 105 ASP A CA 1
ATOM 809 C C . ASP A 1 105 ? -4.222 4.427 12.010 1.00 93.44 105 ASP A C 1
ATOM 811 O O . ASP A 1 105 ? -5.247 4.294 11.339 1.00 93.44 105 ASP A O 1
ATOM 815 N N . ILE A 1 106 ? -4.173 4.061 13.291 1.00 94.31 106 ILE A N 1
ATOM 816 C CA . ILE A 1 106 ? -5.265 3.403 14.005 1.00 94.31 106 ILE A CA 1
ATOM 817 C C . ILE A 1 106 ? -5.268 3.824 15.477 1.00 94.31 106 ILE A C 1
ATOM 819 O O . ILE A 1 106 ? -4.217 3.968 16.100 1.00 94.31 106 ILE A O 1
ATOM 823 N N . SER A 1 107 ? -6.456 4.005 16.051 1.00 93.06 107 SER A N 1
ATOM 824 C CA . SER A 1 107 ? -6.657 4.148 17.496 1.00 93.06 107 SER A CA 1
ATOM 825 C C . SER A 1 107 ? -7.621 3.082 17.982 1.00 93.06 107 SER A C 1
ATOM 827 O O . SER A 1 107 ? -8.646 2.833 17.350 1.00 93.06 107 SER A O 1
ATOM 829 N N . ILE A 1 108 ? -7.289 2.461 19.112 1.00 92.50 108 ILE A N 1
ATOM 830 C CA . ILE A 1 108 ? -8.081 1.393 19.715 1.00 92.50 108 ILE A CA 1
ATOM 831 C C . ILE A 1 108 ? -8.205 1.685 21.207 1.00 92.50 108 ILE A C 1
ATOM 833 O O . ILE A 1 108 ? -7.224 1.619 21.959 1.00 92.50 108 ILE A O 1
ATOM 837 N N . ARG A 1 109 ? -9.409 2.039 21.656 1.00 89.19 109 ARG A N 1
ATOM 838 C CA . ARG A 1 109 ? -9.634 2.347 23.071 1.00 89.19 109 ARG A CA 1
ATOM 839 C C . ARG A 1 109 ? -9.661 1.061 23.893 1.00 89.19 109 ARG A C 1
ATOM 841 O O . ARG A 1 109 ? -10.463 0.170 23.634 1.00 89.19 109 ARG A O 1
ATOM 848 N N . GLY A 1 110 ? -8.844 1.016 24.943 1.00 82.31 110 GLY A N 1
ATOM 849 C CA . GLY A 1 110 ? -8.775 -0.123 25.865 1.00 82.31 110 GLY A CA 1
ATOM 850 C C . GLY A 1 110 ? -7.683 -1.145 25.545 1.00 82.31 110 GLY A C 1
ATOM 851 O O . GLY A 1 110 ? -7.568 -2.124 26.272 1.00 82.31 110 GLY A O 1
ATOM 852 N N . VAL A 1 111 ? -6.876 -0.931 24.496 1.00 82.94 111 VAL A N 1
ATOM 853 C CA . VAL A 1 111 ? -5.719 -1.798 24.195 1.00 82.94 111 VAL A CA 1
ATOM 854 C C . VAL A 1 111 ? -4.515 -1.440 25.062 1.00 82.94 111 VAL A C 1
ATOM 856 O O . VAL A 1 111 ? -3.927 -2.308 25.695 1.00 82.94 111 VAL A O 1
ATOM 859 N N . TRP A 1 112 ? -4.156 -0.154 25.114 1.00 72.12 112 TRP A N 1
ATOM 860 C CA . TRP A 1 112 ? -2.940 0.316 25.799 1.00 72.12 112 TRP A CA 1
ATOM 861 C C . TRP A 1 112 ? -3.199 0.915 27.184 1.00 72.12 112 TRP A C 1
ATOM 863 O O . TRP A 1 112 ? -2.267 1.148 27.947 1.00 72.12 112 TRP A O 1
ATOM 873 N N . GLN A 1 113 ? -4.463 1.186 27.508 1.00 65.44 113 GLN A N 1
ATOM 874 C CA . GLN A 1 113 ? -4.886 1.716 28.799 1.00 65.44 113 GLN A CA 1
ATOM 875 C C . GLN A 1 113 ? -5.977 0.811 29.357 1.00 65.44 113 GLN A C 1
ATOM 877 O O . GLN A 1 113 ? -6.962 0.541 28.668 1.00 65.44 113 GLN A O 1
ATOM 882 N N . SER A 1 114 ? -5.807 0.370 30.606 1.00 62.56 114 SER A N 1
ATOM 883 C CA . SER A 1 114 ? -6.873 -0.302 31.351 1.00 62.56 114 SER A CA 1
ATOM 884 C C . SER A 1 114 ? -8.101 0.603 31.368 1.00 62.56 114 SER A C 1
ATOM 886 O O . SER A 1 114 ? -7.977 1.798 31.641 1.00 62.56 114 SER A O 1
ATOM 888 N N . GLN A 1 115 ? -9.282 0.059 31.074 1.00 56.09 115 GLN A N 1
ATOM 889 C CA . GLN A 1 115 ? -10.510 0.821 31.261 1.00 56.09 115 GLN A CA 1
ATOM 890 C C . GLN A 1 115 ? -10.699 1.038 32.763 1.00 56.09 115 GLN A C 1
ATOM 892 O O . GLN A 1 115 ? -10.976 0.095 33.500 1.00 56.09 115 GLN A O 1
ATOM 897 N N . SER A 1 116 ? -10.497 2.270 33.226 1.00 59.12 116 SER A N 1
ATOM 898 C CA . SER A 1 116 ? -10.990 2.694 34.532 1.00 59.12 116 SER A CA 1
ATOM 899 C C . SER A 1 116 ? -12.515 2.659 34.459 1.00 59.12 116 SER A C 1
ATOM 901 O O . SER A 1 116 ? -13.101 3.404 33.671 1.00 59.12 116 SER A O 1
ATOM 903 N N . THR A 1 117 ? -13.121 1.741 35.209 1.00 46.47 117 THR A N 1
ATOM 904 C CA . THR A 1 117 ? -14.567 1.707 35.479 1.00 46.47 117 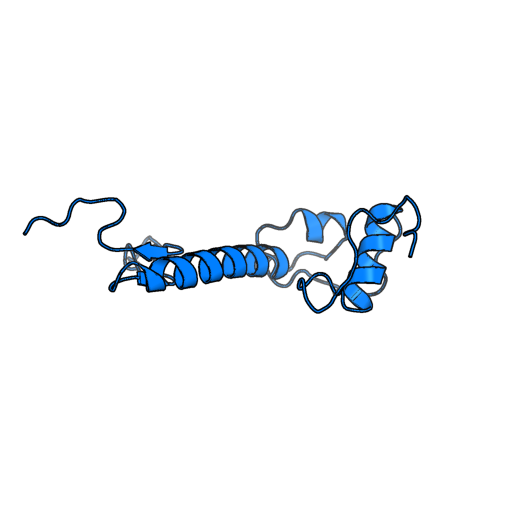THR A CA 1
ATOM 905 C C . THR A 1 117 ? -15.033 2.981 36.155 1.00 46.47 117 THR A C 1
ATOM 907 O O . THR A 1 117 ? -14.305 3.433 37.069 1.00 46.47 117 THR A O 1
#

Organism: Amphimedon queenslandica (NCBI:txid400682)

Radius of gyration: 20.06 Å; chains: 1; bounding box: 33×59×55 Å

Foldseek 3Di:
DDDDPVDPDDCDVVVPNPDDPLRVVVVVCVVVVHFRDDDDQAAPFPRHGDGPVCVVPPPGGDPVVVVVLVVLVVVQVVLVVVAVDKDAQDFPAPDDPPGHTDTDGMDGPCPVDPPDD